Protein AF-A0A4Q5A609-F1 (afdb_monomer)

Secondary structure (DSSP, 8-state):
-----PPP-------TT--PPPPTTS-----B-TTSPBP-SSPSS----GGG-TT--SSSSPPTT---GGGS-TTSS-GGGS-TT---PPPP--PBSSSS--B-PPPPP-PPPPPGGG--HHHHHHHHHHHHHHHHHTTSS---

InterPro domains:
  IPR022741 Bacteriophage B103, Gp8, head fibre [PF11133] (78-142)

pLDDT: mean 81.96, std 15.3, range [46.88, 97.06]

Radius of gyration: 46.13 Å; Cα contacts (8 Å, |Δi|>4): 63; chains: 1; bounding box: 68×35×142 Å

Structure (mmCIF, N/CA/C/O backbone):
data_AF-A0A4Q5A609-F1
#
_entry.id   AF-A0A4Q5A609-F1
#
loop_
_atom_site.group_PDB
_atom_site.id
_atom_site.type_symbol
_atom_site.label_atom_id
_atom_site.label_alt_id
_atom_site.label_comp_id
_atom_site.label_asym_id
_atom_site.label_entity_id
_atom_site.label_seq_id
_atom_site.pdbx_PDB_ins_code
_atom_site.Cartn_x
_atom_site.Cartn_y
_atom_site.Cartn_z
_atom_site.occupancy
_atom_site.B_iso_or_equiv
_atom_site.auth_seq_id
_atom_site.auth_comp_id
_atom_site.auth_asym_id
_atom_site.auth_atom_id
_atom_site.pdbx_PDB_model_num
ATOM 1 N N . MET A 1 1 ? 16.555 18.260 -89.975 1.00 46.88 1 MET A N 1
ATOM 2 C CA . MET A 1 1 ? 16.371 18.176 -88.511 1.00 46.88 1 MET A CA 1
ATOM 3 C C . MET A 1 1 ? 17.363 17.134 -88.041 1.00 46.88 1 MET A C 1
ATOM 5 O O . MET A 1 1 ? 17.322 16.035 -88.569 1.00 46.88 1 MET A O 1
ATOM 9 N N . ALA A 1 2 ? 18.354 17.509 -87.231 1.00 51.12 2 ALA A N 1
ATOM 10 C CA . ALA A 1 2 ? 19.311 16.530 -86.725 1.00 51.12 2 ALA A CA 1
ATOM 11 C C . ALA A 1 2 ? 18.591 15.702 -85.659 1.00 51.12 2 ALA A C 1
ATOM 13 O O . ALA A 1 2 ? 18.126 16.275 -84.674 1.00 51.12 2 ALA A O 1
ATOM 14 N N . ASP A 1 3 ? 18.456 14.398 -85.890 1.00 52.53 3 ASP A N 1
ATOM 15 C CA . ASP A 1 3 ? 17.920 13.469 -84.903 1.00 52.53 3 ASP A CA 1
ATOM 16 C C . ASP A 1 3 ? 18.855 13.460 -83.691 1.00 52.53 3 ASP A C 1
ATOM 18 O O . ASP A 1 3 ? 19.879 12.780 -83.660 1.00 52.53 3 ASP A O 1
ATOM 22 N N . THR A 1 4 ? 18.503 14.229 -82.664 1.00 58.50 4 THR A N 1
ATOM 23 C CA . THR A 1 4 ? 19.101 14.185 -81.323 1.00 58.50 4 THR A CA 1
ATOM 24 C C . THR A 1 4 ? 18.602 12.962 -80.549 1.00 58.50 4 THR A C 1
ATOM 26 O O . THR A 1 4 ? 18.278 13.031 -79.365 1.00 58.50 4 THR A O 1
ATOM 29 N N . HIS A 1 5 ? 18.521 11.815 -81.222 1.00 63.72 5 HIS A N 1
ATOM 30 C CA . HIS A 1 5 ? 18.174 10.549 -80.601 1.00 63.72 5 HIS A CA 1
ATOM 31 C C . HIS A 1 5 ? 19.459 9.873 -80.123 1.00 63.72 5 HIS A C 1
ATOM 33 O O . HIS A 1 5 ? 20.097 9.110 -80.847 1.00 63.72 5 HIS A O 1
ATOM 39 N N . PHE A 1 6 ? 19.875 10.194 -78.897 1.00 63.47 6 PHE A N 1
ATOM 40 C CA . PHE A 1 6 ? 20.935 9.434 -78.246 1.00 63.47 6 PHE A CA 1
ATOM 41 C C . PHE A 1 6 ? 20.421 8.013 -77.971 1.00 63.47 6 PHE A C 1
ATOM 43 O O . PHE A 1 6 ? 19.348 7.875 -77.378 1.00 63.47 6 PHE A O 1
ATOM 50 N N . PRO A 1 7 ? 21.153 6.959 -78.378 1.00 67.69 7 PRO A N 1
ATOM 51 C CA . PRO A 1 7 ? 20.747 5.594 -78.078 1.00 67.69 7 PRO A CA 1
ATOM 52 C C . PRO A 1 7 ? 20.653 5.402 -76.554 1.00 67.69 7 PRO A C 1
ATOM 54 O O . PRO A 1 7 ? 21.438 6.011 -75.817 1.00 67.69 7 PRO A O 1
ATOM 57 N N . PRO A 1 8 ? 19.719 4.567 -76.059 1.00 58.53 8 PRO A N 1
ATOM 58 C CA . PRO A 1 8 ? 19.588 4.303 -74.633 1.00 58.53 8 PRO A CA 1
ATOM 59 C C . PRO A 1 8 ? 20.908 3.754 -74.086 1.00 58.53 8 PRO A C 1
ATOM 61 O O . PRO A 1 8 ? 21.378 2.685 -74.478 1.00 58.53 8 PRO A O 1
ATOM 64 N N . GLN A 1 9 ? 21.527 4.507 -73.179 1.00 60.97 9 GLN A N 1
ATOM 65 C CA . GLN A 1 9 ? 22.751 4.085 -72.513 1.00 60.97 9 GLN A CA 1
ATOM 66 C C . GLN A 1 9 ? 22.381 3.105 -71.401 1.00 60.97 9 GLN A C 1
ATOM 68 O O . GLN A 1 9 ? 21.694 3.460 -70.446 1.00 60.97 9 GLN A O 1
ATOM 73 N N . THR A 1 10 ? 22.815 1.852 -71.533 1.00 53.56 10 THR A N 1
ATOM 74 C CA . THR A 1 10 ? 22.593 0.834 -70.502 1.00 53.56 10 THR A CA 1
ATOM 75 C C . THR A 1 10 ? 23.724 0.901 -69.479 1.00 53.56 10 THR A C 1
ATOM 77 O O . THR A 1 10 ? 24.869 0.583 -69.797 1.00 53.56 10 THR A O 1
ATOM 80 N N . PHE A 1 11 ? 23.413 1.295 -68.243 1.00 60.12 11 PHE A N 1
ATOM 81 C CA . PHE A 1 11 ? 24.363 1.235 -67.132 1.00 60.12 11 PHE A CA 1
ATOM 82 C C . PHE A 1 11 ? 24.438 -0.181 -66.571 1.00 60.12 11 PHE A C 1
ATOM 84 O O . PHE A 1 11 ? 23.578 -0.605 -65.804 1.00 60.12 11 PHE A O 1
ATOM 91 N N . VAL A 1 12 ? 25.484 -0.917 -66.944 1.00 57.41 12 VAL A N 1
ATOM 92 C CA . VAL A 1 12 ? 25.781 -2.223 -66.347 1.00 57.41 12 VAL A CA 1
ATOM 93 C C . VAL A 1 12 ? 26.621 -2.002 -65.089 1.00 57.41 12 VAL A C 1
ATOM 95 O O . VAL A 1 12 ? 27.807 -1.684 -65.172 1.00 57.41 12 VAL A O 1
ATOM 98 N N . VAL A 1 13 ? 26.020 -2.176 -63.909 1.00 59.50 13 VAL A N 1
ATOM 99 C CA . VAL A 1 13 ? 26.760 -2.206 -62.637 1.00 59.50 13 VAL A CA 1
ATOM 100 C C . VAL A 1 13 ? 27.447 -3.568 -62.529 1.00 59.50 13 VAL A C 1
ATOM 102 O O . VAL A 1 13 ? 26.832 -4.565 -62.161 1.00 59.50 13 VAL A O 1
ATOM 105 N N . ALA A 1 14 ? 28.720 -3.640 -62.918 1.00 49.38 14 ALA A N 1
ATOM 106 C CA . ALA A 1 14 ? 29.494 -4.874 -62.833 1.00 49.38 14 ALA A CA 1
ATOM 107 C C . ALA A 1 14 ? 29.851 -5.189 -61.371 1.00 49.38 14 ALA A C 1
ATOM 109 O O . ALA A 1 14 ? 30.507 -4.393 -60.698 1.00 49.38 14 ALA A O 1
ATOM 110 N N . THR A 1 15 ? 29.481 -6.375 -60.889 1.00 52.88 15 THR A N 1
ATOM 111 C CA . THR A 1 15 ? 29.987 -6.911 -59.619 1.00 52.88 15 THR A CA 1
ATOM 112 C C . THR A 1 15 ? 31.497 -7.140 -59.734 1.00 52.88 15 THR A C 1
ATOM 114 O O . THR A 1 15 ? 31.969 -7.721 -60.716 1.00 52.88 15 THR A O 1
ATOM 117 N N . GLY A 1 16 ? 32.262 -6.645 -58.757 1.00 51.56 16 GLY A N 1
ATOM 118 C CA . GLY A 1 16 ? 33.724 -6.569 -58.803 1.00 51.56 16 GLY A CA 1
ATOM 119 C C . GLY A 1 16 ? 34.393 -7.912 -59.098 1.00 51.56 16 GLY A C 1
ATOM 120 O O . GLY A 1 16 ? 34.424 -8.798 -58.255 1.00 51.56 16 GLY A O 1
ATOM 121 N N . GLY A 1 17 ? 34.955 -8.068 -60.299 1.00 51.38 17 GLY A N 1
ATOM 122 C CA . GLY A 1 17 ? 35.693 -9.289 -60.635 1.00 51.38 17 GLY A CA 1
ATOM 123 C C . GLY A 1 17 ? 36.324 -9.332 -62.024 1.00 51.38 17 GLY A C 1
ATOM 124 O O . GLY A 1 17 ? 37.373 -9.948 -62.189 1.00 51.38 17 GLY A O 1
ATOM 125 N N . LYS A 1 18 ? 35.766 -8.646 -63.029 1.00 50.47 18 LYS A N 1
ATOM 126 C CA . LYS A 1 18 ? 36.346 -8.621 -64.385 1.00 50.47 18 LYS A CA 1
ATOM 127 C C . LYS A 1 18 ? 36.686 -7.194 -64.809 1.00 50.47 18 LYS A C 1
ATOM 129 O O . LYS A 1 18 ? 35.814 -6.413 -65.174 1.00 50.47 18 LYS A O 1
ATOM 134 N N . LYS A 1 19 ? 37.978 -6.852 -64.746 1.00 54.62 19 LYS A N 1
ATOM 135 C CA . LYS A 1 19 ? 38.518 -5.569 -65.220 1.00 54.62 19 LYS A CA 1
ATOM 136 C C . LYS A 1 19 ? 38.403 -5.503 -66.751 1.00 54.62 19 LYS A C 1
ATOM 138 O O . LYS A 1 19 ? 39.186 -6.148 -67.442 1.00 54.62 19 LYS A O 1
ATOM 143 N N . CYS A 1 20 ? 37.460 -4.730 -67.285 1.00 55.47 20 CYS A N 1
ATOM 144 C CA . CYS A 1 20 ? 37.482 -4.331 -68.698 1.00 55.47 20 CYS A CA 1
ATOM 145 C C . CYS A 1 20 ? 38.462 -3.158 -68.872 1.00 55.47 20 CYS A C 1
ATOM 147 O O . CYS A 1 20 ? 38.530 -2.287 -68.003 1.00 55.47 20 CYS A O 1
ATOM 149 N N . LYS A 1 21 ? 39.250 -3.135 -69.957 1.00 57.75 21 LYS A N 1
ATOM 150 C CA . LYS A 1 21 ? 40.127 -1.992 -70.272 1.00 57.75 21 LYS A CA 1
ATOM 151 C C . LYS A 1 21 ? 39.246 -0.838 -70.782 1.00 57.75 21 LYS A C 1
ATOM 153 O O . LYS A 1 21 ? 38.610 -1.038 -71.812 1.00 57.75 21 LYS A O 1
ATOM 158 N N . PRO A 1 22 ? 39.186 0.325 -70.107 1.00 55.72 22 PRO A N 1
ATOM 159 C CA . PRO A 1 22 ? 38.314 1.420 -70.532 1.00 55.72 22 PRO A CA 1
ATOM 160 C C . PRO A 1 22 ? 38.773 2.007 -71.873 1.00 55.72 22 PRO A C 1
ATOM 162 O O . PRO A 1 22 ? 39.962 2.283 -72.049 1.00 55.72 22 PRO A O 1
ATOM 165 N N . SER A 1 23 ? 37.841 2.213 -72.799 1.00 59.75 23 SER A N 1
ATOM 166 C CA . SER A 1 23 ? 38.037 2.955 -74.045 1.00 59.75 23 SER A CA 1
ATOM 167 C C . SER A 1 23 ? 37.704 4.442 -73.859 1.00 59.75 23 SER A C 1
ATOM 169 O O . SER A 1 23 ? 37.100 4.846 -72.867 1.00 59.75 23 SER A O 1
ATOM 171 N N . VAL A 1 24 ? 38.094 5.287 -74.818 1.00 56.84 24 VAL A N 1
ATOM 172 C CA . VAL A 1 24 ? 37.872 6.747 -74.751 1.00 56.84 24 VAL A CA 1
ATOM 173 C C . VAL A 1 24 ? 36.394 7.156 -74.821 1.00 56.84 24 VAL A C 1
ATOM 175 O O . VAL A 1 24 ? 36.074 8.301 -74.514 1.00 56.84 24 VAL A O 1
ATOM 178 N N . LEU A 1 25 ? 35.510 6.233 -75.212 1.00 56.16 25 LEU A N 1
ATOM 179 C CA . LEU A 1 25 ? 34.068 6.455 -75.347 1.00 56.16 25 LEU A CA 1
ATOM 180 C C . LEU A 1 25 ? 33.254 5.864 -74.190 1.00 56.16 25 LEU A C 1
ATOM 182 O O . LEU A 1 25 ? 32.043 6.064 -74.156 1.00 56.16 25 LEU A O 1
ATOM 186 N N . ASP A 1 26 ? 33.890 5.181 -73.235 1.00 56.78 26 ASP A N 1
ATOM 187 C CA . ASP A 1 26 ? 33.197 4.693 -72.046 1.00 56.78 26 ASP A CA 1
ATOM 188 C C . ASP A 1 26 ? 32.996 5.866 -71.071 1.00 56.78 26 ASP A C 1
ATOM 190 O O . ASP A 1 26 ? 33.984 6.372 -70.513 1.00 56.78 26 ASP A O 1
ATOM 194 N N . PRO A 1 27 ? 31.754 6.343 -70.839 1.00 60.25 27 PRO A N 1
ATOM 195 C CA . PRO A 1 27 ? 31.527 7.374 -69.841 1.00 60.25 27 PRO A CA 1
ATOM 196 C C . PRO A 1 27 ? 31.999 6.839 -68.488 1.00 60.25 27 PRO A C 1
ATOM 198 O O . PRO A 1 27 ? 31.517 5.821 -67.991 1.00 60.25 27 PRO A O 1
ATOM 201 N N . ARG A 1 28 ? 32.978 7.520 -67.880 1.00 59.22 28 ARG A N 1
ATOM 202 C CA . ARG A 1 28 ? 33.534 7.155 -66.569 1.00 59.22 28 ARG A CA 1
ATOM 203 C C . ARG A 1 28 ? 32.550 7.520 -65.462 1.00 59.22 28 ARG A C 1
ATOM 205 O O . ARG A 1 28 ? 32.784 8.451 -64.695 1.00 59.22 28 ARG A O 1
ATOM 212 N N . ILE A 1 29 ? 31.443 6.794 -65.380 1.00 67.12 29 ILE A N 1
ATOM 213 C CA . ILE A 1 29 ? 30.478 6.937 -64.296 1.00 67.12 29 ILE A CA 1
ATOM 214 C C . ILE A 1 29 ? 30.978 6.123 -63.112 1.00 67.12 29 ILE A C 1
ATOM 216 O O . ILE A 1 29 ? 31.064 4.898 -63.148 1.00 67.12 29 ILE A O 1
ATOM 220 N N . ARG A 1 30 ? 31.390 6.845 -62.069 1.00 65.75 30 ARG A N 1
ATOM 221 C CA . ARG A 1 30 ? 31.754 6.276 -60.775 1.00 65.75 30 ARG A CA 1
ATOM 222 C C . ARG A 1 30 ? 30.550 6.421 -59.861 1.00 65.75 30 ARG A C 1
ATOM 224 O O . ARG A 1 30 ? 30.097 7.540 -59.639 1.00 65.75 30 ARG A O 1
ATOM 231 N N . LEU A 1 31 ? 30.060 5.310 -59.323 1.00 70.31 31 LEU A N 1
ATOM 232 C CA . LEU A 1 31 ? 29.151 5.361 -58.184 1.00 70.31 31 LEU A CA 1
ATOM 233 C C . LEU A 1 31 ? 29.933 5.977 -57.018 1.00 70.31 31 LEU A C 1
ATOM 235 O O . LEU A 1 31 ? 31.007 5.485 -56.668 1.00 70.31 31 LEU A O 1
ATOM 239 N N . VAL A 1 32 ? 29.437 7.083 -56.473 1.00 71.00 32 VAL A N 1
ATOM 240 C CA . VAL A 1 32 ? 30.041 7.795 -55.342 1.00 71.00 32 VAL A CA 1
ATOM 241 C C . VAL A 1 32 ? 29.016 7.940 -54.225 1.00 71.00 32 VAL A C 1
ATOM 243 O O . VAL A 1 32 ? 27.814 7.997 -54.484 1.00 71.00 32 VAL A O 1
ATOM 246 N N . LYS A 1 33 ? 29.483 7.995 -52.979 1.00 70.81 33 LYS A N 1
ATOM 247 C CA . LYS A 1 33 ? 28.640 8.398 -51.846 1.00 70.81 33 LYS A CA 1
ATOM 248 C C . LYS A 1 33 ? 28.301 9.900 -51.951 1.00 70.81 33 LYS A C 1
ATOM 250 O O . LYS A 1 33 ? 28.980 10.615 -52.690 1.00 70.81 33 LYS A O 1
ATOM 255 N N . PRO A 1 34 ? 27.323 10.416 -51.180 1.00 76.44 34 PRO A N 1
ATOM 256 C CA . PRO A 1 34 ? 27.051 11.858 -51.096 1.00 76.44 34 PRO A CA 1
ATOM 257 C C . PRO A 1 34 ? 28.270 12.717 -50.708 1.00 76.44 34 PRO A C 1
ATOM 259 O O . PRO A 1 34 ? 28.299 13.903 -51.014 1.00 76.44 34 PRO A O 1
ATOM 262 N N . ASP A 1 35 ? 29.288 12.121 -50.074 1.00 77.44 35 ASP A N 1
ATOM 263 C CA . ASP A 1 35 ? 30.565 12.761 -49.723 1.00 77.44 35 ASP A CA 1
ATOM 264 C C . ASP A 1 35 ? 31.614 12.777 -50.864 1.00 77.44 35 ASP A C 1
ATOM 266 O O . ASP A 1 35 ? 32.713 13.301 -50.687 1.00 77.44 35 ASP A O 1
ATOM 270 N N . GLY A 1 36 ? 31.303 12.201 -52.033 1.00 69.88 36 GLY A N 1
ATOM 271 C CA . GLY A 1 36 ? 32.181 12.149 -53.208 1.00 69.88 36 GLY A CA 1
ATOM 272 C C . GLY A 1 36 ? 33.183 10.984 -53.245 1.00 69.88 36 GLY A C 1
ATOM 273 O O . GLY A 1 36 ? 33.859 10.801 -54.262 1.00 69.88 36 GLY A O 1
ATOM 274 N N . THR A 1 37 ? 33.281 10.159 -52.199 1.00 75.81 37 THR A N 1
ATOM 275 C CA . THR A 1 37 ? 34.145 8.963 -52.195 1.00 75.81 37 THR A CA 1
ATOM 276 C C . THR A 1 37 ? 33.565 7.836 -53.063 1.00 75.81 37 THR A C 1
ATOM 278 O O . THR A 1 37 ? 32.341 7.722 -53.165 1.00 75.81 37 THR A O 1
ATOM 281 N N . PRO A 1 38 ? 34.392 6.962 -53.680 1.00 77.00 38 PRO A N 1
ATOM 282 C CA . PRO A 1 38 ? 33.892 5.815 -54.440 1.00 77.00 38 PRO A CA 1
ATOM 283 C C . PRO A 1 38 ? 32.980 4.910 -53.598 1.00 77.00 38 PRO A C 1
ATOM 285 O O . PRO A 1 38 ? 33.270 4.616 -52.434 1.00 77.00 38 PRO A O 1
ATOM 288 N N . TRP A 1 39 ? 31.879 4.453 -54.190 1.00 72.81 39 TRP A N 1
ATOM 289 C CA . TRP A 1 39 ? 30.993 3.459 -53.594 1.00 72.81 39 TRP A CA 1
ATOM 290 C C . TRP A 1 39 ? 31.665 2.080 -53.653 1.00 72.81 39 TRP A C 1
ATOM 292 O O . TRP A 1 39 ? 32.125 1.660 -54.713 1.00 72.81 39 TRP A O 1
ATOM 302 N N . GLN A 1 40 ? 31.767 1.393 -52.513 1.00 71.62 40 GLN A N 1
ATOM 303 C CA . GLN A 1 40 ? 32.579 0.175 -52.361 1.00 71.62 40 GLN A CA 1
ATOM 304 C C . GLN A 1 40 ? 31.756 -1.131 -52.339 1.00 71.62 40 GLN A C 1
ATOM 306 O O . GLN A 1 40 ? 32.263 -2.147 -51.876 1.00 71.62 40 GLN A O 1
ATOM 311 N N . GLY A 1 41 ? 30.521 -1.138 -52.857 1.00 65.38 41 GLY A N 1
ATOM 312 C CA . GLY A 1 41 ? 29.587 -2.256 -52.660 1.00 65.38 41 GLY A CA 1
ATOM 313 C C . GLY A 1 41 ? 28.647 -2.006 -51.482 1.00 65.38 41 GLY A C 1
ATOM 314 O O . GLY A 1 41 ? 28.917 -1.121 -50.666 1.00 65.38 41 GLY A O 1
ATOM 315 N N . ASP A 1 42 ? 27.562 -2.782 -51.384 1.00 66.62 42 ASP A N 1
ATOM 316 C CA . ASP A 1 42 ? 26.798 -2.850 -50.138 1.00 66.62 42 ASP A CA 1
ATOM 317 C C . ASP A 1 42 ? 27.757 -3.337 -49.045 1.00 66.62 42 ASP A C 1
ATOM 319 O O . ASP A 1 42 ? 28.362 -4.404 -49.207 1.00 66.62 42 ASP A O 1
ATOM 323 N N . PRO A 1 43 ? 27.980 -2.557 -47.972 1.00 65.31 43 PRO A N 1
ATOM 324 C CA . PRO A 1 43 ? 28.798 -3.037 -46.875 1.00 65.31 43 PRO A CA 1
ATOM 325 C C . PRO A 1 43 ? 28.147 -4.313 -46.318 1.00 65.31 43 PRO A C 1
ATOM 327 O O . PRO A 1 43 ? 26.931 -4.308 -46.104 1.00 65.31 43 PRO A O 1
ATOM 330 N N . PRO A 1 44 ? 28.909 -5.403 -46.098 1.00 57.66 44 PRO 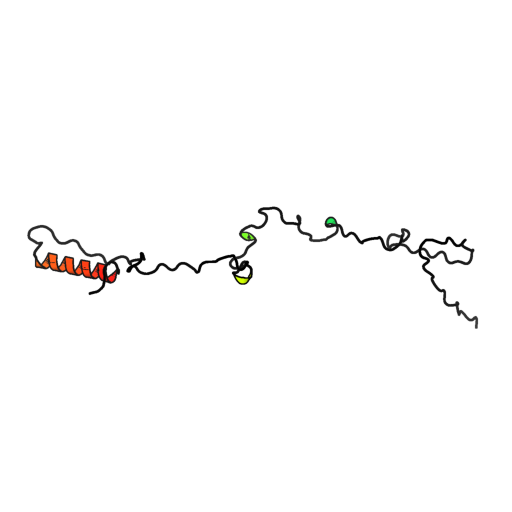A N 1
ATOM 331 C CA . PRO A 1 44 ? 28.383 -6.539 -45.359 1.00 57.66 44 PRO A CA 1
ATOM 332 C C . PRO A 1 44 ? 28.005 -6.018 -43.972 1.00 57.66 44 PRO A C 1
ATOM 334 O O . PRO A 1 44 ? 28.850 -5.481 -43.261 1.00 57.66 44 PRO A O 1
ATOM 337 N N . ASP A 1 45 ? 26.716 -6.107 -43.662 1.00 65.69 45 ASP A N 1
ATOM 338 C CA . ASP A 1 45 ? 26.069 -5.647 -42.438 1.00 65.69 45 ASP A CA 1
ATOM 339 C C . ASP A 1 45 ? 26.211 -4.139 -42.162 1.00 65.69 45 ASP A C 1
ATOM 341 O O . ASP A 1 45 ? 27.241 -3.628 -41.715 1.00 65.69 45 ASP A O 1
ATOM 345 N N . VAL A 1 46 ? 25.111 -3.398 -42.350 1.00 71.94 46 VAL A N 1
ATOM 346 C CA . VAL A 1 46 ? 24.966 -2.057 -41.764 1.00 71.94 46 VAL A CA 1
ATOM 347 C C . VAL A 1 46 ? 24.989 -2.219 -40.246 1.00 71.94 46 VAL A C 1
ATOM 349 O O . VAL A 1 46 ? 23.970 -2.450 -39.597 1.00 71.94 46 VAL A O 1
ATOM 352 N N . THR A 1 47 ? 26.181 -2.118 -39.672 1.00 75.50 47 THR A N 1
ATOM 353 C CA . THR A 1 47 ? 26.362 -2.093 -38.227 1.00 75.50 47 THR A CA 1
ATOM 354 C C . THR A 1 47 ? 25.953 -0.711 -37.743 1.00 75.50 47 THR A C 1
ATOM 356 O O . THR A 1 47 ? 26.691 0.264 -37.890 1.00 75.50 47 THR A O 1
ATOM 359 N N . VAL A 1 48 ? 24.755 -0.609 -37.172 1.00 80.69 48 VAL A N 1
ATOM 360 C CA . VAL A 1 48 ? 24.345 0.598 -36.454 1.00 80.69 48 VAL A CA 1
ATOM 361 C C . VAL A 1 48 ? 24.983 0.543 -35.072 1.00 80.69 48 VAL A C 1
ATOM 363 O O . VAL A 1 48 ? 24.570 -0.236 -34.216 1.00 80.69 48 VAL A O 1
ATOM 366 N N . SER A 1 49 ? 26.013 1.363 -34.853 1.00 85.94 49 SER A N 1
ATOM 367 C CA . SER A 1 49 ? 26.561 1.552 -33.509 1.00 85.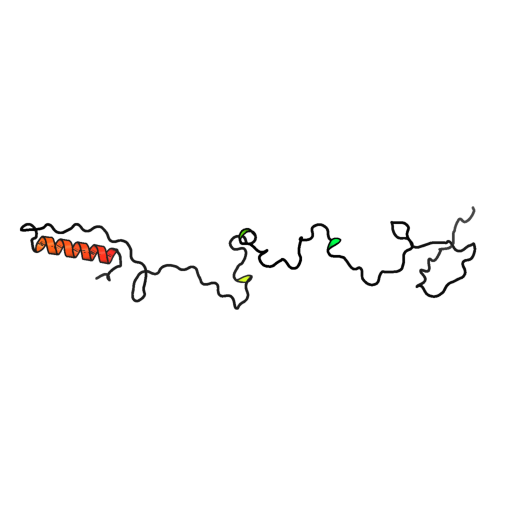94 49 SER A CA 1
ATOM 368 C C . SER A 1 49 ? 25.493 2.158 -32.603 1.00 85.94 49 SER A C 1
ATOM 370 O O . SER A 1 49 ? 24.791 3.086 -33.014 1.00 85.94 49 SER A O 1
ATOM 372 N N . TRP A 1 50 ? 25.422 1.691 -31.351 1.00 85.06 50 TRP A N 1
ATOM 373 C CA . TRP A 1 50 ? 24.602 2.326 -30.317 1.00 85.06 50 TRP A CA 1
ATOM 374 C C . TRP A 1 50 ? 24.871 3.831 -30.271 1.00 85.06 50 TRP A C 1
ATOM 376 O O . TRP A 1 50 ? 23.937 4.620 -30.189 1.00 85.06 50 TRP A O 1
ATOM 386 N N . ASP A 1 51 ? 26.126 4.253 -30.458 1.00 84.12 51 ASP A N 1
ATOM 387 C CA . ASP A 1 51 ? 26.504 5.663 -30.418 1.00 84.12 51 ASP A CA 1
ATOM 388 C C . ASP A 1 51 ? 25.885 6.534 -31.507 1.00 84.12 51 ASP A C 1
ATOM 390 O O . ASP A 1 51 ? 25.686 7.727 -31.268 1.00 84.12 51 ASP A O 1
ATOM 394 N N . ALA A 1 52 ? 25.501 5.941 -32.637 1.00 89.12 52 ALA A N 1
ATOM 395 C CA . ALA A 1 52 ? 24.875 6.640 -33.752 1.00 89.12 52 ALA A CA 1
ATOM 396 C C . ALA A 1 52 ? 23.376 6.942 -33.530 1.00 89.12 52 ALA A C 1
ATOM 398 O O . ALA A 1 52 ? 22.789 7.701 -34.302 1.00 89.12 52 ALA A O 1
ATOM 399 N N . VAL A 1 53 ? 22.736 6.389 -32.489 1.00 89.00 53 VAL A N 1
ATOM 400 C CA . VAL A 1 53 ? 21.304 6.600 -32.209 1.00 89.00 53 VAL A CA 1
ATOM 401 C C . VAL A 1 53 ? 21.087 7.906 -31.434 1.00 89.00 53 VAL A C 1
ATOM 403 O O . VAL A 1 53 ? 21.510 8.058 -30.285 1.00 89.00 53 VAL A O 1
ATOM 406 N N . THR A 1 54 ? 20.392 8.868 -32.047 1.00 90.62 54 THR A N 1
ATOM 407 C CA . THR A 1 54 ? 19.998 10.121 -31.376 1.00 90.62 54 THR A CA 1
ATOM 408 C C . THR A 1 54 ? 18.907 9.852 -30.336 1.00 90.62 54 THR A C 1
ATOM 410 O O . THR A 1 54 ? 17.954 9.130 -30.611 1.00 90.62 54 THR A O 1
ATOM 413 N N . GLY A 1 55 ? 19.037 10.429 -29.136 1.00 86.44 55 GLY A N 1
ATOM 414 C CA . GLY A 1 55 ? 18.070 10.244 -28.043 1.00 86.44 55 GLY A CA 1
ATOM 415 C C . GLY A 1 55 ? 18.170 8.899 -27.313 1.00 86.44 55 GLY A C 1
ATOM 416 O O . GLY A 1 55 ? 17.286 8.568 -26.525 1.00 86.44 55 GLY A O 1
ATOM 417 N N . LYS A 1 56 ? 19.231 8.119 -27.558 1.00 87.81 56 LYS A N 1
ATOM 418 C CA . LYS A 1 56 ? 19.448 6.838 -26.879 1.00 87.81 56 LYS A CA 1
ATOM 419 C C . LYS A 1 56 ? 19.572 7.000 -25.355 1.00 87.81 56 LYS A C 1
ATOM 421 O O . LYS A 1 56 ? 20.160 7.987 -24.900 1.00 87.81 56 LYS A O 1
ATOM 426 N N . PRO A 1 57 ? 19.091 6.031 -24.553 1.00 83.06 57 PRO A N 1
ATOM 427 C CA . PRO A 1 57 ? 19.393 6.007 -23.131 1.00 83.06 57 PRO A CA 1
ATOM 428 C C . PRO A 1 57 ? 20.905 5.873 -22.909 1.00 83.06 57 PRO A C 1
ATOM 430 O O . PRO A 1 57 ? 21.618 5.242 -23.690 1.00 83.06 57 PRO A O 1
ATOM 433 N N . THR A 1 58 ? 21.399 6.482 -21.830 1.00 82.81 58 THR A N 1
ATOM 434 C CA . THR A 1 58 ? 22.836 6.529 -21.517 1.00 82.81 58 THR A CA 1
ATOM 435 C C . THR A 1 58 ? 23.438 5.149 -21.262 1.00 82.81 58 THR A C 1
ATOM 437 O O . THR A 1 58 ? 24.631 4.964 -21.472 1.00 82.81 58 THR A O 1
ATOM 440 N N . THR A 1 59 ? 22.619 4.179 -20.844 1.00 80.31 59 THR A N 1
ATOM 441 C CA . THR A 1 59 ? 23.006 2.777 -20.652 1.00 80.31 59 THR A CA 1
ATOM 442 C C . THR A 1 59 ? 21.911 1.848 -21.176 1.00 80.31 59 THR A C 1
ATOM 444 O O . THR A 1 59 ? 20.719 2.109 -20.993 1.00 80.31 59 THR A O 1
ATOM 447 N N . LEU A 1 60 ? 22.323 0.773 -21.849 1.00 84.12 60 LEU A N 1
ATOM 448 C CA . LEU A 1 60 ? 21.488 -0.380 -22.169 1.00 84.12 60 LEU A CA 1
ATOM 449 C C . LEU A 1 60 ? 22.367 -1.647 -22.073 1.00 84.12 60 LEU A C 1
ATOM 451 O O . LEU A 1 60 ? 23.409 -1.682 -22.728 1.00 84.12 60 LEU A O 1
ATOM 455 N N . PRO A 1 61 ? 21.978 -2.676 -21.298 1.00 83.88 61 PRO A N 1
ATOM 456 C CA . PRO A 1 61 ? 20.832 -2.699 -20.388 1.00 83.88 61 PRO A CA 1
ATOM 457 C C . PRO A 1 61 ? 20.961 -1.645 -19.268 1.00 83.88 61 PRO A C 1
ATOM 459 O O . PRO A 1 61 ? 22.063 -1.150 -19.018 1.00 83.88 61 PRO A O 1
ATOM 462 N N . PRO A 1 62 ? 19.848 -1.244 -18.627 1.00 86.75 62 PRO A N 1
ATOM 463 C CA . PRO A 1 62 ? 19.900 -0.324 -17.497 1.00 86.75 62 PRO A CA 1
ATOM 464 C C . PRO A 1 62 ? 20.825 -0.873 -16.409 1.00 86.75 62 PRO A C 1
ATOM 466 O O . PRO A 1 62 ? 20.819 -2.072 -16.144 1.00 86.75 62 PRO A O 1
ATOM 469 N N . THR A 1 63 ? 21.599 -0.003 -15.764 1.00 89.00 63 THR A N 1
ATOM 470 C CA . THR A 1 63 ? 22.439 -0.416 -14.632 1.00 89.00 63 THR A CA 1
ATOM 471 C C . THR A 1 63 ? 21.581 -0.881 -13.457 1.00 89.00 63 THR A C 1
ATOM 473 O O . THR A 1 63 ? 20.474 -0.367 -13.249 1.00 89.00 63 THR A O 1
ATOM 476 N N . ASP A 1 64 ? 22.106 -1.796 -12.645 1.00 89.31 64 ASP A N 1
ATOM 477 C CA . ASP A 1 64 ? 21.443 -2.238 -11.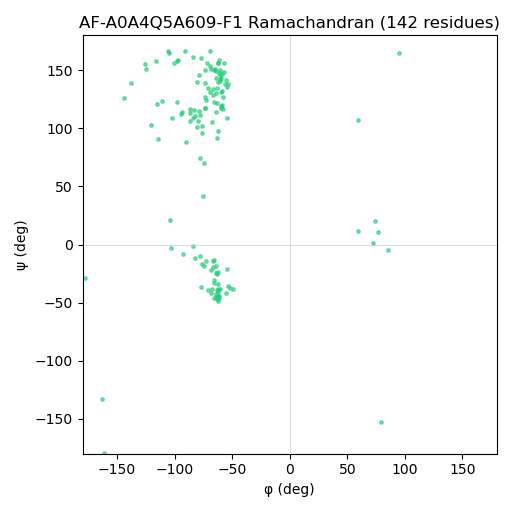418 1.00 89.31 64 ASP A CA 1
ATOM 478 C C . ASP A 1 64 ? 21.078 -1.043 -10.524 1.00 89.31 64 ASP A C 1
ATOM 480 O O . ASP A 1 64 ? 21.822 -0.066 -10.408 1.00 89.31 64 ASP A O 1
ATOM 484 N N . GLY A 1 65 ? 19.875 -1.082 -9.947 1.00 89.50 65 GLY A N 1
ATOM 485 C CA . GLY A 1 65 ? 19.339 0.009 -9.125 1.00 89.50 65 GLY A CA 1
ATOM 486 C C . GLY A 1 65 ? 18.915 1.268 -9.895 1.00 89.50 65 GLY A C 1
ATOM 487 O O . GLY A 1 65 ? 18.444 2.224 -9.280 1.00 89.50 65 GLY A O 1
ATOM 488 N N . SER A 1 66 ? 19.022 1.300 -11.230 1.00 91.38 66 SER A N 1
ATOM 489 C CA . SER A 1 66 ? 18.573 2.457 -12.021 1.00 91.38 66 SER A CA 1
ATOM 490 C C . SER A 1 66 ? 17.053 2.643 -12.018 1.00 91.38 66 SER A C 1
ATOM 492 O O . SER A 1 66 ? 16.587 3.758 -12.263 1.00 91.38 66 SER A O 1
ATOM 494 N N . VAL A 1 67 ? 16.266 1.603 -11.733 1.00 92.81 67 VAL A N 1
ATOM 495 C CA . VAL A 1 67 ? 14.813 1.703 -11.538 1.00 92.81 67 VAL A CA 1
ATOM 496 C C . VAL A 1 67 ? 14.543 2.123 -10.095 1.00 92.81 67 VAL A C 1
ATOM 498 O O . VAL A 1 67 ? 14.753 1.353 -9.164 1.00 92.81 67 VAL A O 1
ATOM 501 N N . THR A 1 68 ? 14.086 3.360 -9.912 1.00 93.94 68 THR A N 1
ATOM 502 C CA . THR A 1 68 ? 13.755 3.937 -8.603 1.00 93.94 68 THR A CA 1
ATOM 503 C C . THR A 1 68 ? 12.243 4.021 -8.416 1.00 93.94 68 THR A C 1
ATOM 505 O O . THR A 1 68 ? 11.486 3.934 -9.383 1.00 93.94 68 THR A O 1
ATOM 508 N N . THR A 1 69 ? 11.788 4.260 -7.186 1.00 94.44 69 THR A N 1
ATOM 509 C CA . THR A 1 69 ? 10.362 4.465 -6.881 1.00 94.44 69 THR A CA 1
ATOM 510 C C . THR A 1 69 ? 9.751 5.597 -7.707 1.00 94.44 69 THR A C 1
ATOM 512 O O . THR A 1 69 ? 8.688 5.424 -8.277 1.00 94.44 69 THR A O 1
ATOM 515 N N . ALA A 1 70 ? 10.457 6.718 -7.887 1.00 94.75 70 ALA A N 1
ATOM 516 C CA . ALA A 1 70 ? 9.978 7.842 -8.700 1.00 94.75 70 ALA A CA 1
ATOM 517 C C . ALA A 1 70 ? 9.768 7.494 -10.189 1.00 94.75 70 ALA A C 1
ATOM 519 O O . ALA A 1 70 ? 8.994 8.159 -10.873 1.00 94.75 70 ALA A O 1
ATOM 520 N N . LYS A 1 71 ? 10.452 6.462 -10.706 1.00 93.62 71 LYS A N 1
ATOM 521 C CA . LYS A 1 71 ? 10.263 5.960 -12.079 1.00 93.62 71 LYS A CA 1
ATOM 522 C C . LYS A 1 71 ? 9.070 5.005 -12.198 1.00 93.62 71 LYS A C 1
ATOM 524 O O . LYS A 1 71 ? 8.673 4.672 -13.312 1.00 93.62 71 LYS A O 1
ATOM 529 N N . LEU A 1 72 ? 8.509 4.566 -11.073 1.00 95.88 72 LEU A N 1
ATOM 530 C CA . LEU A 1 72 ? 7.352 3.687 -10.981 1.00 95.88 72 LEU A CA 1
ATOM 531 C C . LEU A 1 72 ? 6.201 4.465 -10.341 1.00 95.88 72 LEU A C 1
ATOM 533 O O . LEU A 1 72 ? 6.059 4.486 -9.124 1.00 95.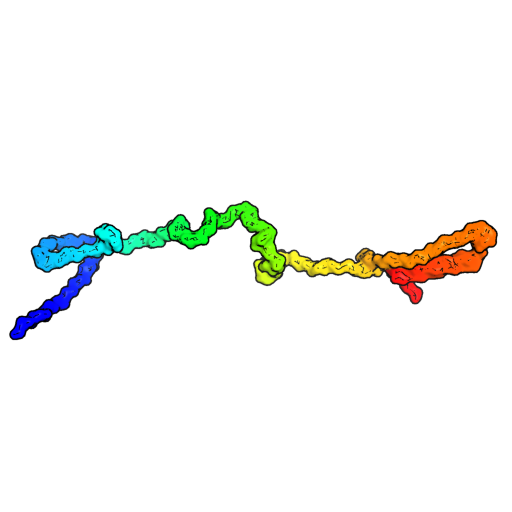88 72 LEU A O 1
ATOM 537 N N . ALA A 1 73 ? 5.382 5.114 -11.168 1.00 96.00 73 ALA A N 1
ATOM 538 C CA . ALA A 1 73 ? 4.195 5.807 -10.674 1.00 96.00 73 ALA A CA 1
ATOM 539 C C . ALA A 1 73 ? 3.260 4.853 -9.902 1.00 96.00 73 ALA A C 1
ATOM 541 O O . ALA A 1 73 ? 3.254 3.640 -10.140 1.00 96.00 73 ALA A O 1
ATOM 542 N N . ASP A 1 74 ? 2.433 5.402 -9.013 1.00 93.69 74 ASP A N 1
ATOM 543 C CA . ASP A 1 74 ? 1.454 4.614 -8.265 1.00 93.69 74 ASP A CA 1
ATOM 544 C C . ASP A 1 74 ? 0.558 3.814 -9.217 1.00 93.69 74 ASP A C 1
ATOM 546 O O . ASP A 1 74 ? 0.091 4.315 -10.242 1.00 93.69 74 ASP A O 1
ATOM 550 N N . ASN A 1 75 ? 0.330 2.541 -8.885 1.00 90.50 75 ASN A N 1
ATOM 551 C CA . ASN A 1 75 ? -0.403 1.581 -9.718 1.00 90.50 75 ASN A CA 1
ATOM 552 C C . ASN A 1 75 ? 0.193 1.339 -11.123 1.00 90.50 75 ASN A C 1
ATOM 554 O O . ASN A 1 75 ? -0.448 0.693 -11.955 1.00 90.50 75 ASN A O 1
ATOM 558 N N . ALA A 1 76 ? 1.418 1.794 -11.416 1.00 95.50 76 ALA A N 1
ATOM 559 C CA . ALA A 1 76 ? 2.061 1.535 -12.705 1.00 95.50 76 ALA A CA 1
ATOM 560 C C . ALA A 1 76 ? 2.359 0.046 -12.913 1.00 95.50 76 ALA A C 1
ATOM 562 O O . ALA A 1 76 ? 2.273 -0.439 -14.041 1.00 95.50 76 ALA A O 1
ATOM 563 N N . VAL A 1 77 ? 2.676 -0.693 -11.849 1.00 93.94 77 VAL A N 1
ATOM 564 C CA . VAL A 1 77 ? 2.841 -2.150 -11.877 1.00 93.94 77 VAL A CA 1
ATOM 565 C C . VAL A 1 77 ? 1.588 -2.781 -11.283 1.00 93.94 77 VAL A C 1
ATOM 567 O O . VAL A 1 77 ? 1.335 -2.677 -10.089 1.00 93.94 77 VAL A O 1
ATOM 570 N N . THR A 1 78 ? 0.781 -3.410 -12.133 1.00 92.75 78 THR A N 1
ATOM 571 C CA . THR A 1 78 ? -0.451 -4.095 -11.729 1.00 92.75 78 THR A CA 1
ATOM 572 C C . THR A 1 78 ? -0.246 -5.602 -11.751 1.00 92.75 78 THR A C 1
ATOM 574 O O . THR A 1 78 ? 0.682 -6.096 -12.389 1.00 92.75 78 THR A O 1
ATOM 577 N N . LYS A 1 79 ? -1.151 -6.358 -11.119 1.00 90.31 79 LYS A N 1
ATOM 578 C CA . LYS A 1 79 ? -1.115 -7.830 -11.126 1.00 90.31 79 LYS A CA 1
ATOM 579 C C . LYS A 1 79 ? -1.003 -8.420 -12.538 1.00 90.31 79 LYS A C 1
ATOM 581 O O . LYS A 1 79 ? -0.272 -9.375 -12.737 1.00 90.31 79 LYS A O 1
ATOM 586 N N . ALA A 1 80 ? -1.663 -7.810 -13.525 1.00 93.00 80 ALA A N 1
ATOM 587 C CA . ALA A 1 80 ? -1.604 -8.244 -14.923 1.00 93.00 80 ALA A CA 1
ATOM 588 C C . ALA A 1 80 ? -0.216 -8.076 -15.576 1.00 93.00 80 ALA A C 1
ATOM 590 O O . ALA A 1 80 ? 0.043 -8.682 -16.611 1.00 93.00 80 ALA A O 1
ATOM 591 N N . LYS A 1 81 ? 0.658 -7.238 -15.004 1.00 94.81 81 LYS A N 1
ATOM 592 C CA . LYS A 1 81 ? 2.036 -7.014 -15.470 1.00 94.81 81 LYS A CA 1
ATOM 593 C C . LYS A 1 81 ? 3.056 -7.915 -14.772 1.00 94.81 81 LYS A C 1
ATOM 595 O O . LYS A 1 81 ? 4.225 -7.893 -15.145 1.00 94.81 81 LYS A O 1
ATOM 600 N N . LEU A 1 82 ? 2.640 -8.647 -13.744 1.00 94.50 82 LEU A N 1
ATOM 601 C CA . LEU A 1 82 ? 3.498 -9.531 -12.968 1.00 94.50 82 LEU A CA 1
ATOM 602 C C . LEU A 1 82 ? 3.306 -10.979 -13.421 1.00 94.50 82 LEU A C 1
ATOM 604 O O . LEU A 1 82 ? 2.271 -11.334 -13.986 1.00 94.50 82 LEU A O 1
ATOM 608 N N . GLY A 1 83 ? 4.319 -11.809 -13.179 1.00 95.25 83 GLY A N 1
ATOM 609 C CA . GLY A 1 83 ? 4.229 -13.245 -13.417 1.00 95.25 83 GLY A CA 1
ATOM 610 C C . GLY A 1 83 ? 3.158 -13.899 -12.541 1.00 95.25 83 GLY A C 1
ATOM 611 O O . GLY A 1 83 ? 2.787 -13.382 -11.486 1.00 95.25 83 GLY A O 1
ATOM 612 N N . SER A 1 84 ? 2.650 -15.053 -12.981 1.00 91.00 84 SER A N 1
ATOM 613 C CA . SER A 1 84 ? 1.624 -15.817 -12.253 1.00 91.00 84 SER A CA 1
ATOM 614 C C . SER A 1 84 ? 2.094 -16.338 -10.892 1.00 91.00 84 SER A C 1
ATOM 616 O O . SER A 1 84 ? 1.276 -16.710 -10.056 1.00 91.00 84 SER A O 1
ATOM 618 N N . ASP A 1 85 ? 3.404 -16.392 -10.691 1.00 94.06 85 ASP A N 1
ATOM 619 C CA . ASP A 1 85 ? 4.096 -16.742 -9.455 1.00 94.06 85 ASP A CA 1
ATOM 620 C C . ASP A 1 85 ? 4.090 -15.610 -8.415 1.00 94.06 85 ASP A C 1
ATOM 622 O O . ASP A 1 85 ? 4.306 -15.861 -7.228 1.00 94.06 85 ASP A O 1
ATOM 626 N N . VAL A 1 86 ? 3.801 -14.370 -8.822 1.00 95.62 86 VAL A N 1
ATOM 627 C CA . VAL A 1 86 ? 3.773 -13.224 -7.913 1.00 95.62 86 VAL A CA 1
ATOM 628 C C . VAL A 1 86 ? 2.403 -13.090 -7.249 1.00 95.62 86 VAL A C 1
ATOM 630 O O . VAL A 1 86 ? 1.388 -12.798 -7.886 1.00 95.62 86 VAL A O 1
ATOM 633 N N . VAL A 1 87 ? 2.381 -13.242 -5.925 1.00 92.12 87 VAL A N 1
ATOM 634 C CA . VAL A 1 87 ? 1.184 -13.049 -5.101 1.00 92.12 87 VAL A CA 1
ATOM 635 C C . VAL A 1 87 ? 1.165 -11.623 -4.552 1.00 92.12 87 VAL A C 1
ATOM 637 O O . VAL A 1 87 ? 1.972 -11.271 -3.696 1.00 92.12 87 VAL A O 1
ATOM 640 N N . ILE A 1 88 ? 0.215 -10.809 -5.017 1.00 89.25 88 ILE A N 1
ATOM 641 C CA . ILE A 1 88 ? -0.161 -9.558 -4.346 1.00 89.25 88 ILE A CA 1
ATOM 642 C C . ILE A 1 88 ? -1.338 -9.891 -3.419 1.00 89.25 88 ILE A C 1
ATOM 644 O O . ILE A 1 88 ? -2.392 -10.271 -3.939 1.00 89.25 88 ILE A O 1
ATOM 648 N N . PRO A 1 89 ? -1.184 -9.801 -2.086 1.00 89.19 89 PRO A N 1
ATOM 649 C CA . PRO A 1 89 ? -2.297 -10.005 -1.170 1.00 89.19 89 PRO A CA 1
ATOM 650 C C . PRO A 1 89 ? -3.312 -8.866 -1.302 1.00 89.19 89 PRO A C 1
ATOM 652 O O . PRO A 1 89 ? -2.952 -7.731 -1.625 1.00 89.19 89 PRO A O 1
ATOM 655 N N . ASP A 1 90 ? -4.576 -9.164 -1.019 1.00 89.31 90 ASP A N 1
ATOM 656 C CA . ASP A 1 90 ? -5.601 -8.129 -0.919 1.00 89.31 90 ASP A CA 1
ATOM 657 C C . ASP A 1 90 ? -5.276 -7.149 0.219 1.00 89.31 90 ASP A C 1
ATOM 659 O O . ASP A 1 90 ? -4.564 -7.474 1.176 1.00 89.31 90 ASP A O 1
ATOM 663 N N . ALA A 1 91 ? -5.813 -5.932 0.117 1.00 90.56 91 ALA A N 1
ATOM 664 C CA . ALA A 1 91 ? -5.634 -4.919 1.147 1.00 90.56 91 ALA A CA 1
ATOM 665 C C . ALA A 1 91 ? -6.143 -5.432 2.504 1.00 90.56 91 ALA A C 1
ATOM 667 O O . ALA A 1 91 ? -7.290 -5.866 2.639 1.00 90.56 91 ALA A O 1
ATOM 668 N N . TYR A 1 92 ? -5.288 -5.356 3.525 1.00 94.44 92 TYR A N 1
ATOM 669 C CA . TYR A 1 92 ? -5.649 -5.803 4.862 1.00 94.44 92 TYR A CA 1
ATOM 670 C C . TYR A 1 92 ? -6.751 -4.916 5.449 1.00 94.44 92 TYR A C 1
ATOM 672 O O . TYR A 1 92 ? -6.581 -3.707 5.600 1.00 94.44 92 TYR A O 1
ATOM 680 N N . THR A 1 93 ? -7.866 -5.537 5.825 1.00 95.44 93 THR A N 1
ATOM 681 C CA . THR A 1 93 ? -8.936 -4.900 6.598 1.00 95.44 93 THR A CA 1
ATOM 682 C C . THR A 1 93 ? -8.953 -5.522 7.985 1.00 95.44 93 THR A C 1
ATOM 684 O O . THR A 1 93 ? -9.088 -6.737 8.102 1.00 95.44 93 THR A O 1
ATOM 687 N N . LEU A 1 94 ? -8.815 -4.705 9.033 1.00 95.88 94 LEU A N 1
ATOM 688 C CA . LEU A 1 94 ? -8.846 -5.180 10.418 1.00 95.88 94 LEU A CA 1
ATOM 689 C C . LEU A 1 94 ? -10.240 -5.759 10.737 1.00 95.88 94 LEU A C 1
ATOM 691 O O . LEU A 1 94 ? -11.208 -4.991 10.758 1.00 95.88 94 LEU A O 1
ATOM 695 N N . PRO A 1 95 ? -10.376 -7.076 10.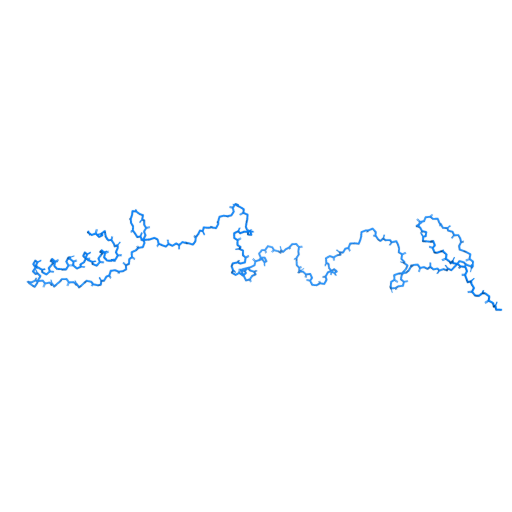995 1.00 95.00 95 PRO A N 1
ATOM 696 C CA . PRO A 1 95 ? -11.664 -7.662 11.346 1.00 95.00 95 PRO A CA 1
ATOM 697 C C . PRO A 1 95 ? -12.082 -7.250 12.766 1.00 95.00 95 PRO A C 1
ATOM 699 O O . PRO A 1 95 ? -11.218 -6.941 13.590 1.00 95.00 95 PRO A O 1
ATOM 702 N N . PRO A 1 96 ? -13.384 -7.264 13.098 1.00 94.38 96 PRO A N 1
ATOM 703 C CA . PRO A 1 96 ? -13.827 -7.144 14.484 1.00 94.38 96 PRO A CA 1
ATOM 704 C C . PRO A 1 96 ? -13.351 -8.346 15.312 1.00 94.38 96 PRO A C 1
ATOM 706 O O . PRO A 1 96 ? -13.215 -9.453 14.790 1.00 94.38 96 PRO A O 1
ATOM 709 N N . ALA A 1 97 ? -13.107 -8.132 16.604 1.00 95.75 97 ALA A N 1
ATOM 710 C CA . ALA A 1 97 ? -12.764 -9.215 17.523 1.00 95.75 97 ALA A CA 1
ATOM 711 C C . ALA A 1 97 ? -13.884 -10.273 17.604 1.00 95.75 97 ALA A C 1
ATOM 713 O O . ALA A 1 97 ? -15.072 -9.943 17.613 1.00 95.75 97 ALA A O 1
ATOM 714 N N . GLY A 1 98 ? -13.497 -11.547 17.679 1.00 91.56 98 GLY A N 1
ATOM 715 C CA . GLY A 1 98 ? -14.410 -12.685 17.787 1.00 91.56 98 GLY A CA 1
ATOM 716 C C . GLY A 1 98 ? -13.666 -13.930 18.263 1.00 91.56 98 GLY A C 1
ATOM 717 O O . GLY A 1 98 ? -12.875 -13.862 19.198 1.00 91.56 98 GLY A O 1
ATOM 718 N N . THR A 1 99 ? -13.880 -15.072 17.605 1.00 91.56 99 THR A N 1
ATOM 719 C CA . THR A 1 99 ? -13.058 -16.276 17.839 1.00 91.56 99 THR A CA 1
ATOM 720 C C . THR A 1 99 ? -11.603 -16.078 17.401 1.00 91.56 99 THR A C 1
ATOM 722 O O . THR A 1 99 ? -10.697 -16.655 17.996 1.00 91.56 99 THR A O 1
ATOM 725 N N . ALA A 1 100 ? -11.382 -15.252 16.375 1.00 93.94 100 ALA A N 1
ATOM 726 C CA . ALA A 1 100 ? -10.071 -14.790 15.943 1.00 93.94 100 ALA A CA 1
ATOM 727 C C . ALA A 1 100 ? -9.748 -13.407 16.532 1.00 93.94 100 ALA A C 1
ATOM 729 O O . ALA A 1 100 ? -10.641 -12.638 16.901 1.00 93.94 100 ALA A O 1
ATOM 730 N N . ILE A 1 101 ? -8.454 -13.082 16.579 1.00 95.38 101 ILE A N 1
ATOM 731 C CA . ILE A 1 101 ? -7.972 -11.763 17.001 1.00 95.38 101 ILE A CA 1
ATOM 732 C C . ILE A 1 101 ? -8.489 -10.701 16.019 1.00 95.38 101 ILE A C 1
ATOM 734 O O . ILE A 1 101 ? -8.411 -10.878 14.803 1.00 95.38 101 ILE A O 1
ATOM 738 N N . GLY A 1 102 ? -8.987 -9.589 16.557 1.00 96.56 102 GLY A N 1
ATOM 739 C CA . GLY A 1 102 ? -9.510 -8.470 15.782 1.00 96.56 102 GLY A CA 1
ATOM 740 C C . GLY A 1 102 ? -9.584 -7.182 16.601 1.00 96.56 102 GLY A C 1
ATOM 741 O O . GLY A 1 102 ? -9.202 -7.144 17.771 1.00 96.56 102 GLY A O 1
ATOM 742 N N . GLY A 1 103 ? -10.059 -6.112 15.974 1.00 96.88 103 GLY A N 1
ATOM 743 C CA . GLY A 1 103 ? -10.206 -4.798 16.588 1.00 96.88 103 GLY A CA 1
ATOM 744 C C . GLY A 1 103 ? -11.443 -4.682 17.482 1.00 96.88 103 GLY A C 1
ATOM 745 O O . GLY A 1 103 ? -12.508 -5.220 17.173 1.00 96.88 103 GLY A O 1
ATOM 746 N N . VAL A 1 104 ? -11.309 -3.903 18.556 1.00 96.75 104 VAL A N 1
ATOM 747 C CA . VAL A 1 104 ? -12.412 -3.429 19.407 1.00 96.75 104 VAL A CA 1
ATOM 748 C C . VAL A 1 104 ? -12.503 -1.908 19.334 1.00 96.75 104 VAL A C 1
ATOM 750 O O . VAL A 1 104 ? -11.529 -1.229 19.001 1.00 96.75 104 VAL A O 1
ATOM 753 N N . LYS A 1 105 ? -13.674 -1.353 19.647 1.00 96.38 105 LYS A N 1
ATOM 754 C CA . LYS A 1 105 ? -13.836 0.101 19.770 1.00 96.38 105 LYS A CA 1
ATOM 755 C C . LYS A 1 105 ? -13.424 0.552 21.173 1.00 96.38 105 LYS A C 1
ATOM 757 O O . LYS A 1 105 ? -13.387 -0.241 22.109 1.00 96.38 105 LYS A O 1
ATOM 762 N N . LYS A 1 106 ? -13.148 1.846 21.343 1.00 97.06 106 LYS A N 1
ATOM 763 C CA . LYS A 1 106 ? -12.984 2.430 22.680 1.00 97.06 106 LYS A CA 1
ATOM 764 C C . LYS A 1 106 ? -14.341 2.442 23.396 1.00 97.06 106 LYS A C 1
ATOM 766 O O . LYS A 1 106 ? -15.325 2.889 22.814 1.00 97.06 106 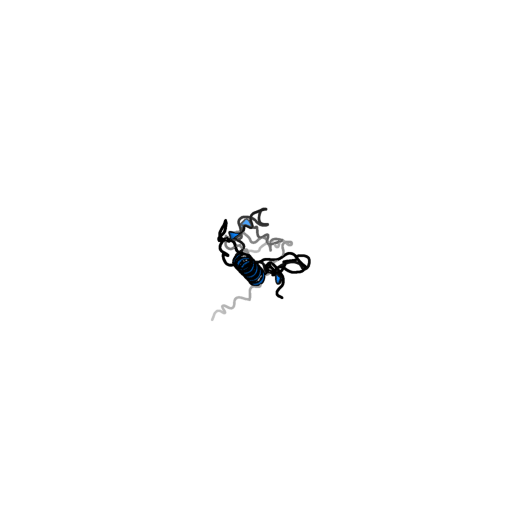LYS A O 1
ATOM 771 N N . GLY A 1 107 ? -14.377 1.970 24.642 1.00 95.62 107 GLY A N 1
ATOM 772 C CA . GLY A 1 107 ? -15.573 2.034 25.484 1.00 95.62 107 GLY A CA 1
ATOM 773 C C . GLY A 1 107 ? -15.921 3.459 25.912 1.00 95.62 107 GLY A C 1
ATOM 774 O O . GLY A 1 107 ? -15.049 4.328 26.016 1.00 95.62 107 GLY A O 1
ATOM 775 N N . THR A 1 108 ? -17.205 3.689 26.176 1.00 96.44 108 THR A N 1
ATOM 776 C CA . THR A 1 108 ? -17.690 4.919 26.810 1.00 96.44 108 THR A CA 1
ATOM 777 C C . THR A 1 108 ? -17.131 5.017 28.228 1.00 96.44 108 THR A C 1
ATOM 779 O O . THR A 1 108 ? -17.004 4.002 28.916 1.00 96.44 108 THR A O 1
ATOM 782 N N . ALA A 1 109 ? -16.802 6.234 28.668 1.00 96.75 109 ALA A N 1
ATOM 783 C CA . ALA A 1 109 ? -16.344 6.471 30.031 1.00 96.75 109 ALA A CA 1
ATOM 784 C C . ALA A 1 109 ? -17.418 6.043 31.044 1.00 96.75 10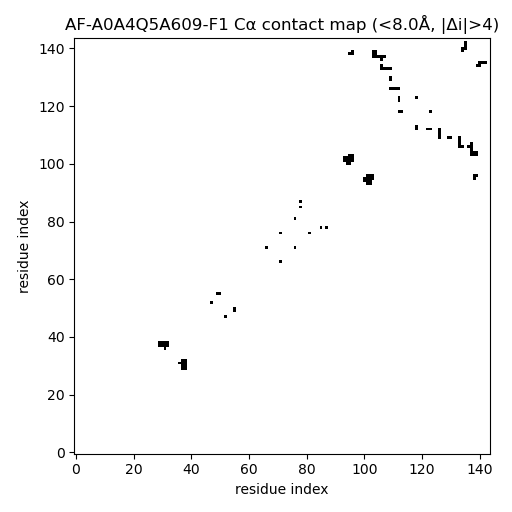9 ALA A C 1
ATOM 786 O O . ALA A 1 109 ? -18.585 6.411 30.907 1.00 96.75 109 ALA A O 1
ATOM 787 N N . VAL A 1 110 ? -17.007 5.275 32.050 1.00 95.69 110 VAL A N 1
ATOM 788 C CA . VAL A 1 110 ? -17.848 4.865 33.179 1.00 95.69 110 VAL A CA 1
ATOM 789 C C . VAL A 1 110 ? -17.245 5.503 34.428 1.00 95.69 110 VAL A C 1
ATOM 791 O O . VAL A 1 110 ? -16.060 5.279 34.670 1.00 95.69 110 VAL A O 1
ATOM 794 N N . PRO A 1 111 ? -17.998 6.336 35.167 1.00 92.12 111 PRO A N 1
ATOM 795 C CA . PRO A 1 111 ? -17.508 6.942 36.399 1.00 92.12 111 PRO A CA 1
ATOM 796 C C . PRO A 1 111 ? -17.144 5.890 37.446 1.00 92.12 111 PRO A C 1
ATOM 798 O O . PRO A 1 111 ? -17.769 4.828 37.513 1.00 92.12 111 PRO A O 1
ATOM 801 N N . ASP A 1 112 ? -16.173 6.218 38.292 1.00 91.25 112 ASP A N 1
ATOM 802 C CA . ASP A 1 112 ? -15.845 5.390 39.445 1.00 91.25 112 ASP A CA 1
ATOM 803 C C . ASP A 1 112 ? -17.008 5.373 40.442 1.00 91.25 112 ASP A C 1
ATOM 805 O O . ASP A 1 112 ? -17.780 6.327 40.561 1.00 91.25 112 ASP A O 1
ATOM 809 N N . THR A 1 113 ? -17.137 4.264 41.169 1.00 91.62 113 THR A N 1
ATOM 810 C CA . THR A 1 113 ? -18.135 4.176 42.240 1.00 91.62 113 THR A CA 1
ATOM 811 C C . THR A 1 113 ? -17.675 5.015 43.426 1.00 91.62 113 THR A C 1
ATOM 813 O O . THR A 1 113 ? -16.496 4.987 43.780 1.00 91.62 113 THR A O 1
ATOM 816 N N . GLU A 1 114 ? -18.600 5.746 44.049 1.00 86.69 114 GLU A N 1
ATOM 817 C CA . GLU A 1 114 ? -18.303 6.509 45.262 1.00 86.69 114 GLU A CA 1
ATOM 818 C C . GLU A 1 114 ? -17.763 5.596 46.374 1.00 86.69 114 GLU A C 1
ATOM 820 O O . GLU A 1 114 ? -18.111 4.419 46.457 1.00 86.69 114 GLU A O 1
ATOM 825 N N . THR A 1 115 ? -16.887 6.129 47.224 1.00 86.62 115 THR A N 1
ATOM 826 C CA . THR A 1 115 ? -16.234 5.384 48.311 1.00 86.62 115 THR A CA 1
ATOM 827 C C . THR A 1 115 ? -16.929 5.597 49.660 1.00 86.62 115 THR A C 1
ATOM 829 O O . THR A 1 115 ? -17.548 6.635 49.882 1.00 86.62 115 THR A O 1
ATOM 832 N N . GLY A 1 116 ? -16.742 4.671 50.607 1.00 84.75 116 GLY A N 1
ATOM 833 C CA . GLY A 1 116 ? -17.259 4.789 51.980 1.00 84.75 116 GLY A CA 1
ATOM 834 C C . GLY A 1 116 ? -18.742 4.429 52.095 1.00 84.75 116 GLY A C 1
ATOM 835 O O . GLY A 1 116 ? -19.253 3.659 51.289 1.00 84.75 116 GLY A O 1
ATOM 836 N N . ASP A 1 117 ? -19.444 4.993 53.079 1.00 82.50 117 ASP A N 1
ATOM 837 C CA . ASP A 1 117 ? -20.851 4.653 53.363 1.00 82.50 117 ASP A CA 1
ATOM 838 C C . ASP A 1 117 ? -21.831 5.048 52.234 1.00 82.50 117 ASP A C 1
ATOM 840 O O . ASP A 1 117 ? -22.967 4.576 52.199 1.00 82.50 117 ASP A O 1
ATOM 844 N N . ALA A 1 118 ? -21.391 5.869 51.272 1.00 81.00 118 ALA A N 1
ATOM 845 C CA . ALA A 1 118 ? -22.133 6.186 50.047 1.00 81.00 118 ALA A CA 1
ATOM 846 C C . ALA A 1 118 ? -22.138 5.026 49.021 1.00 81.00 118 ALA A C 1
ATOM 848 O O . ALA A 1 118 ? -23.001 4.958 48.137 1.00 81.00 118 ALA A O 1
ATOM 849 N N . ALA A 1 119 ? -21.208 4.074 49.152 1.00 87.88 119 ALA A N 1
ATOM 850 C CA . ALA A 1 119 ? -21.102 2.879 48.322 1.00 87.88 119 ALA A CA 1
ATOM 851 C C . ALA A 1 119 ? -22.136 1.822 48.748 1.00 87.88 119 ALA A C 1
ATOM 853 O O . ALA A 1 119 ? -21.824 0.815 49.383 1.00 87.88 119 ALA A O 1
ATOM 854 N N . THR A 1 120 ? -23.401 2.051 48.413 1.00 91.69 120 THR A N 1
ATOM 855 C CA . THR A 1 120 ? -24.459 1.065 48.661 1.00 91.69 120 THR A CA 1
ATOM 856 C C . THR A 1 120 ? -24.415 -0.075 47.637 1.00 91.69 120 THR A C 1
ATOM 858 O O . THR A 1 120 ? -23.904 0.065 46.526 1.00 91.69 120 THR A O 1
ATOM 861 N N . VAL A 1 121 ? -25.041 -1.211 47.961 1.00 92.62 121 VAL A N 1
ATOM 862 C CA . VAL A 1 121 ? -25.211 -2.331 47.011 1.00 92.62 121 VAL A CA 1
ATOM 863 C C . VAL A 1 121 ? -25.874 -1.867 45.705 1.00 92.62 121 VAL A C 1
ATOM 865 O O . VAL A 1 121 ? -25.519 -2.337 44.625 1.00 92.62 121 VAL A O 1
ATOM 868 N N . ALA A 1 122 ? -26.804 -0.910 45.789 1.00 92.88 122 ALA A N 1
ATOM 869 C CA . ALA A 1 122 ? -27.500 -0.367 44.630 1.00 92.88 122 ALA A CA 1
ATOM 870 C C . ALA A 1 122 ? -26.576 0.453 43.712 1.00 92.88 122 ALA A C 1
ATOM 872 O O . ALA A 1 122 ? -26.645 0.298 42.491 1.00 92.88 122 ALA A O 1
ATOM 873 N N . THR A 1 123 ? -25.692 1.289 44.270 1.00 92.81 123 THR A N 1
ATOM 874 C CA . THR A 1 123 ? -24.772 2.113 43.465 1.00 92.81 123 THR A CA 1
ATOM 875 C C . THR A 1 123 ? -23.695 1.258 42.800 1.00 92.81 123 THR A C 1
ATOM 877 O O . THR A 1 123 ? -23.427 1.434 41.613 1.00 92.81 123 THR A O 1
ATOM 880 N N . VAL A 1 124 ? -23.167 0.247 43.499 1.00 93.62 124 VAL A N 1
ATOM 881 C CA . VAL A 1 124 ? -22.219 -0.726 42.922 1.00 93.62 124 VAL A CA 1
ATOM 882 C C . VAL A 1 124 ? -22.858 -1.519 41.775 1.00 93.62 124 VAL A C 1
ATOM 884 O O . VAL A 1 124 ? -22.249 -1.677 40.715 1.00 93.62 124 VAL A O 1
ATOM 887 N N . ALA A 1 125 ? -24.097 -1.992 41.950 1.00 94.62 125 ALA A N 1
ATOM 888 C CA . ALA A 1 125 ? -24.814 -2.717 40.901 1.00 94.62 125 ALA A CA 1
ATOM 889 C C . ALA A 1 125 ? -25.055 -1.843 39.657 1.00 94.62 125 ALA A C 1
ATOM 891 O O . ALA A 1 125 ? -24.924 -2.323 38.528 1.00 94.62 125 ALA A O 1
ATOM 892 N N . ALA A 1 126 ? -25.359 -0.555 39.846 1.00 94.44 126 ALA A N 1
ATOM 893 C CA . ALA A 1 126 ? -25.513 0.394 38.747 1.00 94.44 126 ALA A CA 1
ATOM 894 C C . ALA A 1 126 ? -24.200 0.583 37.966 1.00 94.44 126 ALA A C 1
ATOM 896 O O . ALA A 1 126 ? -24.205 0.466 36.738 1.00 94.44 126 ALA A O 1
ATOM 897 N N . SER A 1 127 ? -23.076 0.786 38.659 1.00 94.62 127 SER A N 1
ATOM 898 C CA . SER A 1 127 ? -21.752 0.919 38.034 1.00 94.62 127 SER A CA 1
ATOM 899 C C . SER A 1 127 ? -21.331 -0.343 37.280 1.00 94.62 127 SER A C 1
ATOM 901 O O . SER A 1 127 ? -20.822 -0.251 36.161 1.00 94.62 127 SER A O 1
ATOM 903 N N . LEU A 1 128 ? -21.591 -1.533 37.837 1.00 95.12 128 LEU A N 1
ATOM 904 C CA . LEU A 1 128 ? -21.313 -2.802 37.158 1.00 95.12 128 LEU A CA 1
ATOM 905 C C . LEU A 1 128 ? -22.123 -2.930 35.864 1.00 95.12 128 LEU A C 1
ATOM 907 O O . LEU A 1 128 ? -21.571 -3.268 34.817 1.00 95.12 128 LEU A O 1
ATOM 911 N N . ASN A 1 129 ? -23.419 -2.624 35.911 1.00 95.38 129 ASN A N 1
ATOM 912 C CA . ASN A 1 129 ? -24.271 -2.665 34.726 1.00 95.38 129 ASN A CA 1
ATOM 913 C C . ASN A 1 129 ? -23.824 -1.648 33.665 1.00 95.38 129 ASN A C 1
ATOM 915 O O . ASN A 1 129 ? -23.795 -1.984 32.480 1.00 95.38 129 ASN A O 1
ATOM 919 N N . ALA A 1 130 ? -23.413 -0.445 34.076 1.00 96.19 130 ALA A N 1
ATOM 920 C CA . ALA A 1 130 ? -22.868 0.570 33.177 1.00 96.19 130 ALA A CA 1
ATOM 921 C C . ALA A 1 130 ? -21.551 0.121 32.519 1.00 96.19 130 ALA A C 1
ATOM 923 O O . ALA A 1 130 ? -21.381 0.277 31.307 1.00 96.19 130 ALA A O 1
ATOM 924 N N . LEU A 1 131 ? -20.646 -0.503 33.281 1.00 96.12 131 LEU A N 1
ATOM 925 C CA . LEU A 1 131 ? -19.406 -1.076 32.756 1.00 96.12 131 LEU A CA 1
ATOM 926 C C . LEU A 1 131 ? -19.678 -2.195 31.753 1.00 96.12 131 LEU A C 1
ATOM 928 O O . LEU A 1 131 ? -19.137 -2.175 30.647 1.00 96.12 131 LEU A O 1
ATOM 932 N N . LEU A 1 132 ? -20.551 -3.140 32.099 1.00 96.38 132 LEU A N 1
ATOM 933 C CA . LEU A 1 132 ? -20.928 -4.225 31.198 1.00 96.38 132 LEU A CA 1
ATOM 934 C C . LEU A 1 132 ? -21.584 -3.692 29.915 1.00 96.38 132 LEU A C 1
ATOM 936 O O . LEU A 1 132 ? -21.310 -4.205 28.831 1.00 96.38 132 LEU A O 1
ATOM 940 N N . ALA A 1 133 ? -22.410 -2.648 30.010 1.00 96.50 133 ALA A N 1
ATOM 941 C CA . ALA A 1 133 ? -22.991 -1.985 28.845 1.00 96.50 133 ALA A CA 1
ATOM 942 C C . ALA A 1 133 ? -21.917 -1.321 27.964 1.00 96.50 133 ALA A C 1
ATOM 944 O O . ALA A 1 133 ? -21.925 -1.517 26.748 1.00 96.50 133 ALA A O 1
ATOM 945 N N . SER A 1 134 ? -20.958 -0.604 28.563 1.00 96.62 134 SER A N 1
ATOM 946 C CA . SER A 1 134 ? -19.842 0.024 27.840 1.00 96.62 134 SER A CA 1
ATOM 947 C C . SER A 1 134 ? -18.966 -1.011 27.123 1.00 96.62 134 SER A C 1
ATOM 949 O O . SER A 1 134 ? -18.658 -0.855 25.939 1.00 96.62 134 SER A O 1
ATOM 951 N N . LEU A 1 135 ? -18.634 -2.120 27.792 1.00 96.56 135 LEU A N 1
ATOM 952 C CA . LEU A 1 135 ? -17.820 -3.197 27.219 1.00 96.56 135 LEU A CA 1
ATOM 953 C C . LEU A 1 135 ? -18.540 -3.947 26.085 1.00 96.56 135 LEU A C 1
ATOM 955 O O . LEU A 1 135 ? -17.906 -4.268 25.078 1.00 96.56 135 LEU A O 1
ATOM 959 N N . ARG A 1 136 ? -19.855 -4.188 26.202 1.00 96.06 136 ARG A N 1
ATOM 960 C CA . ARG A 1 136 ? -20.666 -4.776 25.116 1.00 96.06 136 ARG A CA 1
ATOM 961 C C . ARG A 1 136 ? -20.758 -3.844 23.914 1.00 96.06 136 ARG A C 1
ATOM 963 O O . ARG A 1 136 ? -20.533 -4.279 22.789 1.00 96.06 136 ARG A O 1
ATOM 970 N N . ALA A 1 137 ? -21.025 -2.557 24.141 1.00 95.31 137 ALA A N 1
ATOM 971 C CA . ALA A 1 137 ? -21.092 -1.559 23.073 1.00 95.31 137 ALA A CA 1
ATOM 972 C C . ALA A 1 137 ? -19.748 -1.396 22.337 1.00 95.31 137 ALA A C 1
ATOM 974 O O . ALA A 1 137 ? -19.713 -1.192 21.122 1.00 95.31 137 ALA A O 1
ATOM 975 N N . ALA A 1 138 ? -18.634 -1.535 23.061 1.00 96.50 138 ALA A N 1
ATOM 976 C CA . ALA A 1 138 ? -17.286 -1.521 22.502 1.00 96.50 138 ALA A CA 1
ATOM 977 C C . ALA A 1 138 ? -16.917 -2.798 21.717 1.00 96.50 138 ALA A C 1
ATOM 979 O O . ALA A 1 138 ? -15.925 -2.794 20.981 1.00 96.50 138 ALA A O 1
ATOM 980 N N . GLY A 1 139 ? -17.702 -3.873 21.851 1.00 95.06 139 GLY A N 1
ATOM 981 C CA . GLY A 1 139 ? -17.412 -5.186 21.270 1.00 95.06 139 GLY A CA 1
ATOM 982 C C . GLY A 1 139 ? -16.303 -5.952 21.997 1.00 95.06 139 GLY A C 1
ATOM 983 O O . GLY A 1 139 ? -15.697 -6.838 21.406 1.00 95.06 139 GLY A O 1
ATOM 984 N N . VAL A 1 140 ? -16.005 -5.597 23.253 1.00 95.94 140 VAL A N 1
ATOM 985 C CA . VAL A 1 140 ? -14.985 -6.275 24.076 1.00 95.94 140 VAL A CA 1
ATOM 986 C C . VAL A 1 140 ? -15.514 -7.600 24.624 1.00 95.94 140 VAL A C 1
ATOM 988 O O . VAL A 1 140 ? -14.775 -8.575 24.721 1.00 95.94 140 VAL A O 1
ATOM 991 N N . ILE A 1 141 ? -16.799 -7.637 24.974 1.00 95.25 141 ILE A N 1
ATOM 992 C CA . 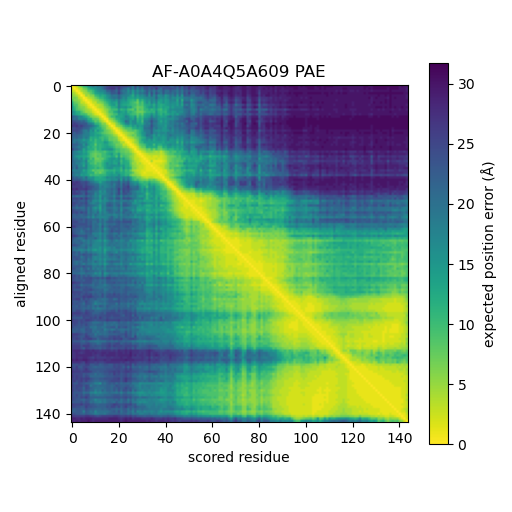ILE A 1 141 ? -17.504 -8.840 25.429 1.00 95.25 141 ILE A CA 1
ATOM 993 C C . ILE A 1 141 ? -18.756 -9.057 24.576 1.00 95.25 141 ILE A C 1
ATOM 995 O O . ILE A 1 141 ? -19.303 -8.104 24.018 1.00 95.25 141 ILE A O 1
ATOM 999 N N . ALA A 1 142 ? -19.219 -10.306 24.488 1.00 91.06 142 ALA A N 1
ATOM 1000 C CA . ALA A 1 142 ? -20.412 -10.650 23.723 1.00 91.06 142 ALA A CA 1
ATOM 1001 C C . ALA A 1 142 ? -21.663 -9.923 24.250 1.00 91.06 142 ALA A C 1
ATOM 1003 O O . ALA A 1 142 ? -21.845 -9.743 25.462 1.00 91.06 142 ALA A O 1
ATOM 1004 N N . GLY A 1 143 ? -22.531 -9.518 23.318 1.00 81.44 143 GLY A N 1
ATOM 1005 C CA . GLY A 1 143 ? -23.882 -9.069 23.641 1.00 81.44 143 GLY A CA 1
ATOM 1006 C C . GLY A 1 143 ? -24.660 -10.187 24.339 1.00 81.44 143 GLY A C 1
ATOM 1007 O O . GLY A 1 143 ? -24.454 -11.360 24.032 1.00 81.44 143 GLY A O 1
ATOM 1008 N N . SER A 1 144 ? -25.493 -9.814 25.311 1.00 61.97 144 SER A N 1
ATOM 1009 C CA . SER A 1 144 ? -26.484 -10.708 25.925 1.00 61.97 144 SER A CA 1
ATOM 1010 C C . SER A 1 144 ? -27.649 -10.966 24.985 1.00 61.97 144 SER A C 1
ATOM 1012 O O . SER A 1 144 ? -28.082 -9.960 24.375 1.00 61.97 144 SER A O 1
#

Sequence (144 aa):
MADTHFPPQTFVVATGGKKCKPSVLDPRIRLVKPDGTPWQGDPPDVTVSWDAVTGKPTTLPPTDGSVTTAKLADNAVTKAKLGSDVVIPDAYTLPPAGTAIGGVKKGTAVPDTETGDAATVATVAASLNALLASLRAAGVIAGS

Organism: NCBI:txid1690

Mean predicted aligned error: 15.18 Å

Solvent-accessible surface area (backbone atoms only — not comparable to full-atom values): 10190 Å² total; per-residue (Å²): 132,84,82,84,71,75,76,87,81,80,85,76,85,74,75,91,82,76,89,74,84,84,56,98,82,59,80,87,80,71,64,51,45,100,87,69,47,77,58,85,67,84,69,86,69,87,78,77,53,75,84,75,47,84,91,59,72,96,54,81,75,72,58,88,80,67,81,45,69,91,78,50,54,88,79,66,77,44,77,89,78,47,60,93,86,63,81,80,77,77,85,88,71,87,46,67,46,66,99,53,92,43,52,64,54,83,56,65,91,68,78,80,77,65,73,68,93,73,50,38,76,68,54,50,52,49,48,52,53,50,45,53,49,24,34,32,76,15,48,75,42,81,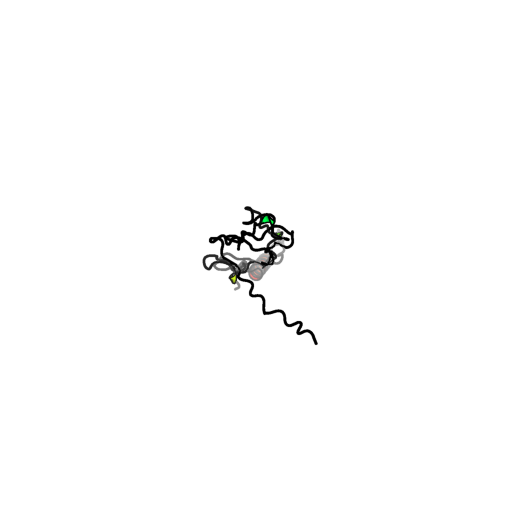78,131

Foldseek 3Di:
DPPPDDDDDDDDPDDPDDDDDDDPPPPPDFCADPVRHGDDPDPPDPDDDLVNDPPRDPDPPDDPPPDDVVNQPVPNDDPVNDDPPDDDDDDDDFDQDDPDDGDWAQFDDQDDQDDDPSRDPVSVVVSVVNVVVRCCVRSVDPDD